Protein AF-K1UV64-F1 (afdb_monomer_lite)

Radius of gyration: 18.37 Å; chains: 1; bounding box: 36×44×52 Å

pLDDT: mean 92.82, std 5.59, range [72.31, 98.56]

Secondary structure (DSSP, 8-state):
-HHHHHTT-HHHHHHHHHHHHHHHHHHHHHHSSB--HHHHHSTT-SS--SS-PPBPHHHHHHHHHHHHHHHHHHHHT------GGG-TTTTT-HHHHHHHHHHHHHHHHHHHTTT-HHHHHHHHHHHHHT----S-------GGG-HHHHHHHTT-----HHHHTT-

Sequence (167 aa):
IKQCDASGKADVAAMMRVVQTYNLLNYTDTYGPVPFTSVFATAGDAFQPSSFAYDSQQEVYARMLEDLDSALEGFAAGQTNLTATNDIWCGGDQMLWTRVANQLKLRIALRMVKVDPATAKQTASEAIAGGVLESEDVLISKGLENEMWLMFNWGDCGAGASLVTML

Organism: NCBI:txid408170

InterPro domains:
  IPR011990 Tetratricopeptide-like helical domain superfamily [SSF48452] (1-167)
  IPR024302 SusD-like [PF12741] (3-167)

Foldseek 3Di:
DVVCVVVVVLLVQLLVLLVVLVVLVVVCVVPFWAQDVQVVVCVPPPDDDPDGDTDGNVVSLVVSLVSLVSSLVSLVVVDQPFALVVDQFCRSDSLVSQQSSLQSLLVSLVVCCVPCVPVSVVSNVVSVVSHHDDPDDRDRDPDPPPVVVVCVVVVVDDDDPVVVVVD

Structure (mmCIF, N/CA/C/O backbone):
data_AF-K1UV64-F1
#
_entry.id   AF-K1UV64-F1
#
loop_
_atom_site.group_PDB
_atom_site.id
_atom_site.type_symbol
_atom_site.label_atom_id
_atom_site.label_alt_id
_atom_site.label_comp_id
_atom_site.label_asym_id
_atom_site.label_entity_id
_atom_site.label_seq_id
_atom_site.pdbx_PDB_ins_code
_atom_site.Cartn_x
_atom_site.Cartn_y
_atom_site.Cartn_z
_atom_site.occupancy
_atom_site.B_iso_or_equiv
_atom_site.auth_seq_id
_atom_site.auth_comp_id
_atom_site.auth_asym_id
_atom_site.auth_atom_id
_atom_site.pdbx_PDB_model_num
ATOM 1 N N . ILE A 1 1 ? -2.467 10.517 9.738 1.00 90.69 1 ILE A N 1
ATOM 2 C CA . ILE A 1 1 ? -1.656 9.448 10.373 1.00 90.69 1 ILE A CA 1
ATOM 3 C C . ILE A 1 1 ? -1.114 9.907 11.728 1.00 90.69 1 ILE A C 1
ATOM 5 O O . ILE A 1 1 ? -1.819 9.666 12.694 1.00 90.69 1 ILE A O 1
ATOM 9 N N . LYS A 1 2 ? -0.009 10.676 11.824 1.00 89.31 2 LYS A N 1
ATOM 10 C CA . LYS A 1 2 ? 0.599 11.088 13.120 1.00 89.31 2 LYS A CA 1
ATOM 11 C C . LYS A 1 2 ? -0.397 11.653 14.150 1.00 89.31 2 LYS A C 1
ATOM 13 O O . LYS A 1 2 ? -0.362 11.289 15.317 1.00 89.31 2 LYS A O 1
ATOM 18 N N . GLN A 1 3 ? -1.311 12.527 13.719 1.00 90.69 3 GLN A N 1
ATOM 19 C CA . GLN A 1 3 ? -2.350 13.092 14.593 1.00 90.69 3 GLN A CA 1
ATOM 20 C C . GLN A 1 3 ? -3.360 12.043 15.089 1.00 90.69 3 GLN A C 1
ATOM 22 O O . GLN A 1 3 ? -3.818 12.121 16.226 1.00 90.69 3 GLN A O 1
ATOM 27 N N . CYS A 1 4 ? -3.713 11.069 14.246 1.00 92.00 4 CYS A N 1
ATOM 28 C CA . CYS A 1 4 ? -4.623 9.981 14.602 1.00 92.00 4 CYS A CA 1
ATOM 29 C C . CYS A 1 4 ? -3.961 9.029 15.599 1.00 92.00 4 CYS A C 1
ATOM 31 O O . CYS A 1 4 ? -4.589 8.703 16.602 1.00 92.00 4 CYS A O 1
ATOM 33 N N . ASP A 1 5 ? -2.683 8.691 15.384 1.00 89.94 5 ASP A N 1
ATOM 34 C CA . ASP A 1 5 ? -1.890 7.910 16.340 1.00 89.94 5 ASP A CA 1
ATOM 35 C C . ASP A 1 5 ? -1.827 8.622 17.702 1.00 89.94 5 ASP A C 1
ATOM 37 O O . ASP A 1 5 ? -2.158 8.035 18.729 1.00 89.94 5 ASP A O 1
ATOM 41 N N . ALA A 1 6 ? -1.505 9.923 17.714 1.00 91.12 6 ALA A N 1
ATOM 42 C CA . ALA A 1 6 ? -1.445 10.724 18.940 1.00 91.12 6 ALA A CA 1
ATOM 43 C C . ALA A 1 6 ? -2.803 10.852 19.658 1.00 91.12 6 ALA A C 1
ATOM 45 O O . ALA A 1 6 ? -2.847 11.007 20.875 1.00 91.12 6 ALA A O 1
ATOM 46 N N . SER A 1 7 ? -3.910 10.779 18.914 1.00 91.25 7 SER A N 1
ATOM 47 C CA . SER A 1 7 ? -5.273 10.841 19.460 1.00 91.25 7 SER A CA 1
ATOM 48 C C . SER A 1 7 ? -5.835 9.466 19.842 1.00 91.25 7 SER A C 1
ATOM 50 O O . SER A 1 7 ? -7.016 9.372 20.170 1.00 91.25 7 SER A O 1
ATOM 52 N N . GLY A 1 8 ? -5.037 8.396 19.748 1.00 90.06 8 GLY A N 1
ATOM 53 C CA . GLY A 1 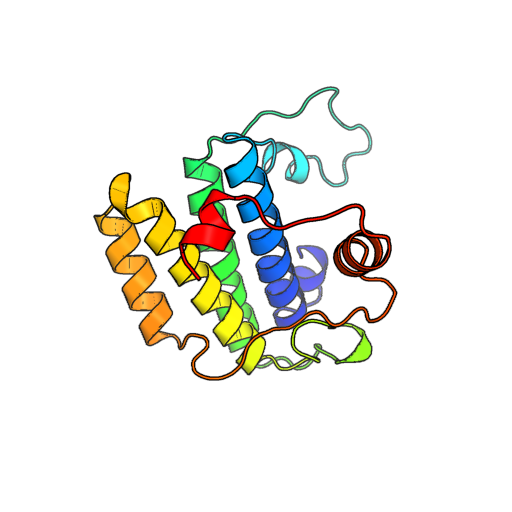8 ? -5.470 7.033 20.060 1.00 90.06 8 GLY A CA 1
ATOM 54 C C . GLY A 1 8 ? -6.457 6.428 19.055 1.00 90.06 8 GLY A C 1
ATOM 55 O O . GLY A 1 8 ? -7.157 5.488 19.412 1.00 90.06 8 GLY A O 1
ATOM 56 N N . LYS A 1 9 ? -6.528 6.953 17.824 1.00 92.56 9 LYS A N 1
ATOM 57 C CA . LYS A 1 9 ? -7.359 6.438 16.717 1.00 92.56 9 LYS A CA 1
ATOM 58 C C . LYS A 1 9 ? -6.507 5.585 15.772 1.00 92.56 9 LYS A C 1
ATOM 60 O O . LYS A 1 9 ? -6.252 5.975 14.628 1.00 92.56 9 LYS A O 1
ATOM 65 N N . ALA A 1 10 ? -5.987 4.480 16.295 1.00 94.06 10 ALA A N 1
ATOM 66 C CA . ALA A 1 10 ? -5.031 3.605 15.625 1.00 94.06 10 ALA A CA 1
ATOM 67 C C . ALA A 1 10 ? -5.635 2.908 14.396 1.00 94.06 10 ALA A C 1
ATOM 69 O O . ALA A 1 10 ? -4.960 2.792 13.379 1.00 94.06 10 ALA A O 1
ATOM 70 N N . ASP A 1 11 ? -6.912 2.537 14.445 1.00 93.56 11 ASP A N 1
ATOM 71 C CA . ASP A 1 11 ? -7.667 1.962 13.324 1.00 93.56 11 ASP A CA 1
ATOM 72 C C . ASP A 1 11 ? -7.826 2.949 12.150 1.00 93.56 11 ASP A C 1
ATOM 74 O O . ASP A 1 11 ? -7.595 2.603 10.990 1.00 93.56 11 ASP A O 1
ATOM 78 N N . VAL A 1 12 ? -8.123 4.220 12.438 1.00 94.88 12 VAL A N 1
ATOM 79 C CA . VAL A 1 12 ? -8.180 5.280 11.413 1.00 94.88 12 VAL A CA 1
ATOM 80 C C . VAL A 1 12 ? -6.792 5.544 10.837 1.00 94.88 12 VAL A C 1
ATOM 82 O O . VAL A 1 12 ? -6.631 5.709 9.628 1.00 94.88 12 VAL A O 1
ATOM 85 N N . ALA A 1 13 ? -5.766 5.581 11.689 1.00 96.06 13 ALA A N 1
ATOM 86 C CA . ALA A 1 13 ? -4.394 5.772 11.242 1.00 96.06 13 ALA A CA 1
ATOM 87 C C . ALA A 1 13 ? -3.909 4.600 10.372 1.00 96.06 13 ALA A C 1
ATOM 89 O O . ALA A 1 13 ? -3.227 4.829 9.374 1.00 96.06 13 ALA A O 1
ATOM 90 N N . ALA A 1 14 ? -4.289 3.369 10.719 1.00 97.00 14 ALA A N 1
ATOM 91 C CA . ALA A 1 14 ? -4.035 2.163 9.944 1.00 97.00 14 ALA A CA 1
ATOM 92 C C . ALA A 1 14 ? -4.686 2.231 8.559 1.00 97.00 14 ALA A C 1
ATOM 94 O O . ALA A 1 14 ? -3.986 2.088 7.560 1.00 97.00 14 ALA A O 1
ATOM 95 N N . MET A 1 15 ? -5.974 2.574 8.475 1.00 96.06 15 MET A N 1
ATOM 96 C CA . MET A 1 15 ? -6.656 2.809 7.196 1.00 96.06 15 MET A CA 1
ATOM 97 C C . MET A 1 15 ? -5.897 3.822 6.325 1.00 96.06 15 MET A C 1
ATOM 99 O O . MET A 1 15 ? -5.623 3.570 5.151 1.00 96.06 15 ME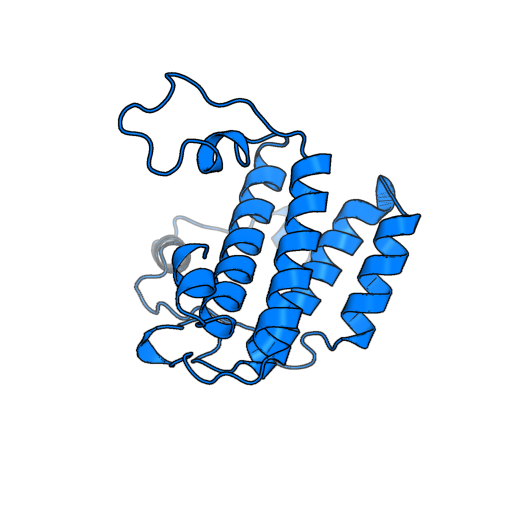T A O 1
ATOM 103 N N . MET A 1 16 ? -5.502 4.962 6.903 1.00 96.00 16 MET A N 1
ATOM 104 C CA . MET A 1 16 ? -4.747 5.986 6.175 1.00 96.00 16 MET A CA 1
ATOM 105 C C . MET A 1 16 ? -3.392 5.475 5.663 1.00 96.00 16 MET A C 1
ATOM 107 O O . MET A 1 16 ? -2.997 5.850 4.560 1.00 96.00 16 MET A O 1
ATOM 111 N N . ARG A 1 17 ? -2.685 4.630 6.430 1.00 97.62 17 ARG A N 1
ATOM 112 C CA . ARG A 1 17 ? -1.428 3.993 5.995 1.00 97.62 17 ARG A CA 1
ATOM 113 C C . ARG A 1 17 ? -1.655 3.081 4.792 1.00 97.62 17 ARG A C 1
ATOM 115 O O . ARG A 1 17 ? -0.913 3.180 3.824 1.00 97.62 17 ARG A O 1
ATOM 122 N N . VAL A 1 18 ? -2.715 2.269 4.798 1.00 98.00 18 VAL A N 1
ATOM 123 C CA . VAL A 1 18 ? -3.053 1.393 3.661 1.00 98.00 18 VAL A CA 1
ATOM 124 C C . VAL A 1 18 ? -3.319 2.212 2.391 1.00 98.00 18 VAL A C 1
ATOM 126 O O . VAL A 1 18 ? -2.758 1.914 1.336 1.00 98.00 18 VAL A O 1
ATOM 129 N N . VAL A 1 19 ? -4.117 3.282 2.487 1.00 96.81 19 VAL A N 1
ATOM 130 C CA . VAL A 1 19 ? -4.409 4.175 1.347 1.00 96.81 19 VAL A CA 1
ATOM 131 C C . VAL A 1 19 ? -3.147 4.890 0.854 1.00 96.81 19 VAL A C 1
ATOM 133 O O . VAL A 1 19 ? -2.921 4.984 -0.355 1.00 96.81 19 VAL A O 1
ATOM 136 N N . GLN A 1 20 ? -2.302 5.364 1.774 1.00 96.75 20 GLN A N 1
ATOM 137 C CA . GLN A 1 20 ? -1.020 5.987 1.447 1.00 96.75 20 GLN A CA 1
ATOM 138 C C . GLN A 1 20 ? -0.102 5.010 0.708 1.00 96.75 20 GLN A C 1
ATOM 140 O O . GLN A 1 20 ? 0.425 5.366 -0.343 1.00 96.75 20 GLN A O 1
ATOM 145 N N . THR A 1 21 ? 0.035 3.777 1.201 1.00 98.06 21 THR A N 1
ATOM 146 C CA . THR A 1 21 ? 0.824 2.725 0.550 1.00 98.06 21 THR A CA 1
ATOM 147 C C . THR A 1 21 ? 0.289 2.403 -0.842 1.00 98.06 21 THR A C 1
ATOM 149 O O . THR A 1 21 ? 1.070 2.297 -1.784 1.00 98.06 21 THR A O 1
ATOM 152 N N . TYR A 1 22 ? -1.032 2.307 -1.021 1.00 97.50 22 TYR A N 1
ATOM 153 C CA . TYR A 1 22 ? -1.611 2.091 -2.347 1.00 97.50 22 TYR A CA 1
ATOM 154 C C . TYR A 1 22 ? -1.243 3.211 -3.330 1.00 97.50 22 TYR A C 1
ATOM 156 O O . TYR A 1 22 ? -0.849 2.936 -4.464 1.00 97.50 22 TYR A O 1
ATOM 164 N N . ASN A 1 23 ? -1.353 4.474 -2.912 1.00 96.56 23 ASN A N 1
ATOM 165 C CA . ASN A 1 23 ? -0.992 5.608 -3.761 1.00 96.56 23 ASN A CA 1
ATOM 166 C C . ASN A 1 23 ? 0.514 5.617 -4.071 1.00 96.56 23 ASN A C 1
ATOM 168 O O . ASN A 1 23 ? 0.905 5.697 -5.235 1.00 96.56 23 ASN A O 1
ATOM 172 N N . LEU A 1 24 ? 1.342 5.448 -3.038 1.00 97.38 24 LEU A N 1
ATOM 173 C CA . LEU A 1 24 ? 2.795 5.447 -3.153 1.00 97.38 24 LEU A CA 1
ATOM 174 C C . LEU A 1 24 ? 3.295 4.340 -4.083 1.00 97.38 24 LEU A C 1
ATOM 176 O O . LEU A 1 24 ? 4.177 4.607 -4.895 1.00 97.38 24 LEU A O 1
ATOM 180 N N . LEU A 1 25 ? 2.696 3.146 -4.026 1.00 97.75 25 LEU A N 1
ATOM 181 C CA . LEU A 1 25 ? 3.011 2.041 -4.930 1.00 97.75 25 LEU A CA 1
ATOM 182 C C . LEU A 1 25 ? 2.813 2.457 -6.394 1.00 97.75 25 LEU A C 1
ATOM 184 O O . LEU A 1 25 ? 3.733 2.345 -7.197 1.00 97.75 25 LEU A O 1
ATOM 188 N N . ASN A 1 26 ? 1.648 3.021 -6.734 1.00 96.69 26 ASN A N 1
ATOM 189 C CA . ASN A 1 26 ? 1.381 3.513 -8.092 1.00 96.69 26 ASN A CA 1
ATOM 190 C C . ASN A 1 26 ? 2.364 4.621 -8.506 1.00 96.69 26 ASN A C 1
ATOM 192 O O . ASN A 1 26 ? 2.819 4.656 -9.652 1.00 96.69 26 ASN A O 1
ATOM 196 N N . TYR A 1 27 ? 2.704 5.513 -7.575 1.00 97.38 27 TYR A N 1
ATOM 197 C CA . TYR A 1 27 ? 3.603 6.630 -7.832 1.00 97.38 27 TYR A CA 1
ATOM 198 C C . TYR A 1 27 ? 5.034 6.158 -8.126 1.00 97.38 27 TYR A C 1
ATOM 200 O O . TYR A 1 27 ? 5.579 6.459 -9.190 1.00 97.38 27 TYR A O 1
ATOM 208 N N . THR A 1 28 ? 5.630 5.353 -7.243 1.00 97.81 28 THR A N 1
ATOM 209 C CA . THR A 1 28 ? 6.995 4.847 -7.448 1.00 97.81 28 THR A CA 1
ATOM 210 C C . THR A 1 28 ? 7.086 3.879 -8.621 1.00 97.81 28 THR A C 1
ATOM 212 O O . THR A 1 28 ? 8.095 3.865 -9.313 1.00 97.81 28 THR A O 1
ATOM 215 N N . ASP A 1 29 ? 6.044 3.104 -8.919 1.00 97.12 29 ASP A N 1
ATOM 216 C CA . ASP A 1 29 ? 6.090 2.171 -10.050 1.00 97.12 29 ASP A CA 1
ATOM 217 C C . ASP A 1 29 ? 6.018 2.869 -11.407 1.00 97.12 29 ASP A C 1
ATOM 219 O O . ASP A 1 29 ? 6.471 2.321 -12.410 1.00 97.12 29 ASP A O 1
ATOM 223 N N . THR A 1 30 ? 5.483 4.089 -11.433 1.00 97.12 30 THR A N 1
ATOM 224 C CA . THR A 1 30 ? 5.451 4.918 -12.640 1.00 97.12 30 THR A CA 1
ATOM 225 C C . THR A 1 30 ? 6.781 5.640 -12.857 1.00 97.12 30 THR A C 1
ATOM 227 O O . THR A 1 30 ? 7.256 5.719 -13.989 1.00 97.12 30 THR A O 1
ATOM 230 N N . TYR A 1 31 ? 7.390 6.167 -11.789 1.00 97.06 31 TYR A N 1
ATOM 231 C CA . TYR A 1 31 ? 8.515 7.108 -11.902 1.00 97.06 31 TYR A CA 1
ATOM 232 C C . TYR A 1 31 ? 9.857 6.591 -11.359 1.00 97.06 31 TYR A C 1
ATOM 234 O O . TYR A 1 31 ? 10.893 7.199 -11.616 1.00 97.06 31 TYR A O 1
ATOM 242 N N . GLY A 1 32 ? 9.874 5.470 -10.640 1.00 97.06 32 GLY A N 1
ATOM 243 C CA . GLY A 1 32 ? 11.053 4.970 -9.937 1.00 97.06 32 GLY A CA 1
ATOM 244 C C . GLY A 1 32 ? 11.270 5.697 -8.600 1.00 97.06 32 GLY A C 1
ATOM 245 O O . GLY A 1 32 ? 10.344 5.743 -7.786 1.00 97.06 32 GLY A O 1
ATOM 246 N N . PRO A 1 33 ? 12.477 6.233 -8.325 1.00 97.94 33 PRO A N 1
ATOM 247 C CA . PRO A 1 33 ? 12.740 7.049 -7.139 1.00 97.94 33 PRO A CA 1
ATOM 248 C C . PRO A 1 33 ? 11.779 8.239 -7.036 1.00 97.94 33 PRO A C 1
ATOM 250 O O . PRO A 1 33 ? 11.505 8.902 -8.036 1.00 97.94 33 PRO A O 1
ATOM 253 N N . VAL A 1 34 ? 11.303 8.543 -5.829 1.00 97.38 34 VAL A N 1
ATOM 254 C CA . VAL A 1 34 ? 10.337 9.627 -5.583 1.00 97.38 34 VAL A CA 1
ATOM 255 C C . VAL A 1 34 ? 10.647 10.355 -4.272 1.00 97.38 34 VAL A C 1
ATOM 257 O O . VAL A 1 34 ? 11.159 9.733 -3.344 1.00 97.38 34 VAL A O 1
ATOM 260 N N . PRO A 1 35 ? 10.345 11.660 -4.147 1.00 95.75 35 PRO A N 1
ATOM 261 C CA . PRO A 1 35 ? 10.483 12.362 -2.878 1.00 95.75 35 PRO A CA 1
ATOM 262 C C . PRO A 1 35 ? 9.337 11.965 -1.943 1.00 95.75 35 PRO A C 1
ATOM 264 O O . PRO A 1 35 ? 8.185 12.327 -2.186 1.00 95.75 35 PRO A O 1
ATOM 267 N N . PHE A 1 36 ? 9.640 11.225 -0.877 1.00 94.88 36 PHE A N 1
ATOM 268 C CA . PHE A 1 36 ? 8.643 10.791 0.097 1.00 94.88 36 PHE A CA 1
ATOM 269 C C . PHE A 1 36 ? 9.045 11.180 1.523 1.00 94.88 36 PHE A C 1
ATOM 271 O O . PHE A 1 36 ? 8.397 12.023 2.142 1.00 94.88 36 PHE A O 1
ATOM 278 N N . THR A 1 37 ? 10.141 10.639 2.053 1.00 93.56 37 THR A N 1
ATOM 279 C CA . THR A 1 37 ? 10.595 10.877 3.430 1.00 93.56 37 THR A CA 1
ATOM 280 C C . THR A 1 37 ? 10.920 12.346 3.675 1.00 93.56 37 THR A C 1
ATOM 282 O O . THR A 1 37 ? 10.491 12.912 4.681 1.00 93.56 37 THR A O 1
ATOM 285 N N . SER A 1 38 ? 11.605 12.984 2.726 1.00 93.12 38 SER A N 1
ATOM 286 C CA . SER A 1 38 ? 11.987 14.394 2.791 1.00 93.12 38 SER A CA 1
ATOM 287 C C . SER A 1 38 ? 10.772 15.326 2.836 1.00 93.12 38 SER A C 1
ATOM 289 O O . SER A 1 38 ? 10.818 16.344 3.521 1.00 93.12 38 SER A O 1
ATOM 291 N N . VAL A 1 39 ? 9.664 14.945 2.189 1.00 92.44 39 VAL A N 1
ATOM 292 C CA . VAL A 1 39 ? 8.392 15.686 2.217 1.00 92.44 39 VAL A CA 1
ATOM 293 C C . VAL A 1 39 ? 7.753 15.615 3.602 1.00 92.44 39 VAL A C 1
ATOM 295 O O . VAL A 1 39 ? 7.281 16.618 4.135 1.00 92.44 39 VAL A O 1
ATOM 298 N N . PHE A 1 40 ? 7.759 14.438 4.230 1.00 89.12 40 PHE A N 1
ATOM 299 C CA . PHE A 1 40 ? 7.196 14.274 5.573 1.00 89.12 40 PHE A CA 1
ATOM 300 C C . PHE A 1 40 ? 8.107 14.779 6.695 1.00 89.12 40 PHE A C 1
ATOM 302 O O . PHE A 1 40 ? 7.615 15.013 7.804 1.00 89.12 40 PHE A O 1
ATOM 309 N N . ALA A 1 41 ? 9.407 14.933 6.434 1.00 89.44 41 ALA A N 1
ATOM 310 C CA . ALA A 1 41 ? 10.370 15.469 7.388 1.00 89.44 41 ALA A CA 1
ATOM 311 C C . ALA A 1 41 ? 10.113 16.951 7.689 1.00 89.44 41 ALA A C 1
ATOM 313 O O . ALA A 1 41 ? 10.244 17.356 8.839 1.00 89.44 41 ALA A O 1
ATOM 314 N N . THR A 1 42 ? 9.680 17.723 6.688 1.00 89.88 42 THR A N 1
ATOM 315 C CA . THR A 1 42 ? 9.367 19.156 6.827 1.00 89.88 42 THR A CA 1
ATOM 316 C C . THR A 1 42 ? 7.870 19.425 6.990 1.00 89.88 42 THR A C 1
ATOM 318 O O . THR A 1 42 ? 7.415 20.572 6.950 1.00 89.88 42 THR A O 1
ATOM 321 N N . ALA A 1 43 ? 7.058 18.373 7.150 1.00 85.62 43 ALA A N 1
ATOM 322 C CA . ALA A 1 43 ? 5.615 18.504 7.294 1.00 85.62 43 ALA A CA 1
ATOM 323 C C . ALA A 1 43 ? 5.266 19.248 8.594 1.00 85.62 43 ALA A C 1
ATOM 325 O O . ALA A 1 43 ? 5.395 18.701 9.689 1.00 85.62 43 ALA A O 1
ATOM 326 N N . GLY A 1 44 ? 4.774 20.481 8.452 1.00 83.19 44 GLY A N 1
ATOM 327 C CA . GLY A 1 44 ? 4.443 21.374 9.568 1.00 83.19 44 GLY A CA 1
ATOM 328 C C . GLY A 1 44 ? 5.430 22.526 9.772 1.00 83.19 44 GLY A C 1
ATOM 329 O O . GLY A 1 44 ? 5.149 23.411 10.578 1.00 83.19 44 GLY A O 1
ATOM 330 N N . ASP A 1 45 ? 6.535 22.560 9.024 1.00 89.38 45 ASP A N 1
ATOM 331 C CA . ASP A 1 45 ? 7.483 23.671 9.072 1.00 89.38 45 ASP A CA 1
ATOM 332 C C . ASP A 1 45 ? 6.890 24.936 8.440 1.00 89.38 45 ASP A C 1
ATOM 334 O O . ASP A 1 45 ? 6.223 24.885 7.400 1.00 89.38 45 ASP A O 1
ATOM 338 N N . ALA A 1 46 ? 7.185 26.094 9.043 1.00 90.56 46 ALA A N 1
ATOM 339 C CA . ALA A 1 46 ? 6.725 27.402 8.567 1.00 90.56 46 ALA A CA 1
ATOM 340 C C . ALA A 1 46 ? 7.264 27.761 7.170 1.00 90.56 46 ALA A C 1
ATOM 342 O O . ALA A 1 46 ? 6.634 28.524 6.440 1.00 90.56 46 ALA A O 1
ATOM 343 N N . PHE A 1 47 ? 8.417 27.200 6.798 1.00 89.75 47 PHE A N 1
ATOM 344 C CA . PHE A 1 47 ? 9.036 27.368 5.491 1.00 89.75 47 PHE A CA 1
ATOM 345 C C . PHE A 1 47 ? 9.387 26.000 4.920 1.00 89.75 47 PHE A C 1
ATOM 347 O O . PHE A 1 47 ? 10.105 25.227 5.548 1.00 89.75 47 PHE A O 1
ATOM 354 N N . GLN A 1 48 ? 8.886 25.720 3.721 1.00 91.31 48 GLN A N 1
ATOM 355 C CA . GLN A 1 48 ? 9.203 24.496 2.993 1.00 91.31 48 GLN A CA 1
ATOM 356 C C . GLN A 1 48 ? 10.483 24.685 2.165 1.00 91.31 48 GLN A C 1
ATOM 358 O O . GLN A 1 48 ? 10.746 25.798 1.692 1.00 91.31 48 GLN A O 1
ATOM 363 N N . PRO A 1 49 ? 11.288 23.627 1.970 1.00 90.56 49 PRO A N 1
ATOM 364 C CA . PRO A 1 49 ? 12.473 23.703 1.128 1.00 90.56 49 PRO A CA 1
ATOM 365 C C . PRO A 1 49 ? 12.085 23.927 -0.342 1.00 90.56 49 PRO A C 1
ATOM 367 O O . PRO A 1 49 ? 10.998 23.562 -0.784 1.00 90.56 49 PRO A O 1
ATOM 370 N N . SER A 1 50 ? 12.997 24.502 -1.130 1.00 91.62 50 SER A N 1
ATOM 371 C CA . SER A 1 50 ? 12.784 24.716 -2.572 1.00 91.62 50 SER A CA 1
ATOM 372 C C . SER A 1 50 ? 12.838 23.426 -3.399 1.00 91.62 50 SER A C 1
ATOM 374 O O . SER A 1 50 ? 12.454 23.426 -4.566 1.00 91.62 50 SER A O 1
ATOM 376 N N . SER A 1 51 ? 13.336 22.334 -2.815 1.00 92.62 51 SER A N 1
ATOM 377 C CA . SER A 1 51 ? 13.394 21.011 -3.432 1.00 92.62 51 SER A CA 1
ATOM 378 C C . SER A 1 51 ? 13.395 19.922 -2.362 1.00 92.62 51 SER A C 1
ATOM 380 O O . SER A 1 51 ? 13.801 20.158 -1.224 1.00 92.62 51 SER A O 1
ATOM 382 N N . PHE A 1 52 ? 12.952 18.728 -2.747 1.00 95.62 52 PHE A N 1
ATOM 383 C CA . PHE A 1 52 ? 12.871 17.558 -1.882 1.00 95.62 52 PHE A CA 1
ATOM 384 C C . PHE A 1 52 ? 13.831 16.476 -2.374 1.00 95.62 52 PHE A C 1
ATOM 386 O O . PHE A 1 52 ? 13.909 16.210 -3.575 1.00 95.62 52 PHE A O 1
ATOM 393 N N . ALA A 1 53 ? 14.566 15.861 -1.446 1.00 95.56 53 ALA A N 1
ATOM 394 C CA . ALA A 1 53 ? 15.431 14.730 -1.756 1.00 95.56 53 ALA A CA 1
ATOM 395 C C . ALA A 1 53 ? 14.588 13.506 -2.133 1.00 95.56 53 ALA A C 1
ATOM 397 O O . ALA A 1 53 ? 13.531 13.272 -1.544 1.00 95.56 53 ALA A O 1
ATOM 398 N N . TYR A 1 54 ? 15.062 12.749 -3.117 1.00 97.31 54 TYR A N 1
ATOM 399 C CA . TYR A 1 54 ? 14.393 11.550 -3.603 1.00 97.31 54 TYR A CA 1
ATOM 400 C C . TYR A 1 54 ? 14.840 10.348 -2.783 1.00 97.31 54 TYR A C 1
ATOM 402 O O . TYR A 1 54 ? 16.035 10.166 -2.558 1.00 97.31 54 TYR A O 1
ATOM 410 N N . ASP A 1 55 ? 13.878 9.520 -2.405 1.00 98.06 55 ASP A N 1
ATOM 411 C CA . ASP A 1 55 ? 14.133 8.200 -1.853 1.00 98.06 55 ASP A CA 1
ATOM 412 C C . ASP A 1 55 ? 14.301 7.211 -3.003 1.00 98.06 55 ASP A C 1
ATOM 414 O O . ASP A 1 55 ? 13.612 7.294 -4.031 1.00 98.06 55 ASP A O 1
ATOM 418 N N . SER A 1 56 ? 15.214 6.256 -2.846 1.00 98.12 56 SER A N 1
ATOM 419 C CA . SER A 1 56 ? 15.327 5.165 -3.806 1.00 98.12 56 SER A CA 1
ATOM 420 C C . SER A 1 56 ? 14.051 4.323 -3.802 1.00 98.12 56 SER A C 1
ATOM 422 O O . SER A 1 56 ? 13.375 4.176 -2.783 1.00 98.12 56 SER A O 1
ATOM 424 N N . GLN A 1 57 ? 13.732 3.699 -4.938 1.00 97.25 57 GLN A N 1
ATOM 425 C CA . GLN A 1 57 ? 12.571 2.809 -5.012 1.00 97.25 57 GLN A CA 1
ATOM 426 C C . GLN A 1 57 ? 12.665 1.662 -3.987 1.00 97.25 57 GLN A C 1
ATOM 428 O O . GLN A 1 57 ? 11.654 1.270 -3.418 1.00 97.25 57 GLN A O 1
ATOM 433 N N . GLN A 1 58 ? 13.870 1.169 -3.683 1.00 96.88 58 GLN A N 1
ATOM 434 C CA . GLN A 1 58 ? 14.069 0.148 -2.650 1.00 96.88 58 GLN A CA 1
ATOM 435 C C . GLN A 1 58 ? 13.649 0.643 -1.256 1.00 96.88 58 GLN A C 1
ATOM 437 O O . GLN A 1 58 ? 12.928 -0.065 -0.556 1.00 96.88 58 GLN A O 1
ATOM 442 N N . GLU A 1 59 ? 14.065 1.850 -0.861 1.00 97.44 59 GLU A N 1
ATOM 443 C CA . GLU A 1 59 ? 13.689 2.451 0.428 1.00 97.44 59 GLU A CA 1
ATOM 444 C C . GLU A 1 59 ? 12.182 2.708 0.506 1.00 97.44 59 GLU A C 1
ATOM 446 O O . GLU A 1 59 ? 11.552 2.420 1.523 1.00 97.44 59 GLU A O 1
ATOM 451 N N . VAL A 1 60 ? 11.583 3.182 -0.591 1.00 97.81 60 VAL A N 1
ATOM 452 C CA . VAL A 1 60 ? 10.132 3.391 -0.699 1.00 97.81 60 VAL A CA 1
ATOM 453 C C . VAL A 1 60 ? 9.372 2.074 -0.504 1.00 97.81 60 VAL A C 1
ATOM 455 O O . VAL A 1 60 ? 8.390 2.034 0.234 1.00 97.81 60 VAL A O 1
ATOM 458 N N . TYR A 1 61 ? 9.838 0.980 -1.109 1.00 97.88 61 TYR A N 1
ATOM 459 C CA . TYR A 1 61 ? 9.245 -0.349 -0.942 1.00 97.88 61 TYR A CA 1
ATOM 460 C C . TYR A 1 61 ? 9.369 -0.887 0.481 1.00 97.88 61 TYR A C 1
ATOM 462 O O . TYR A 1 61 ? 8.380 -1.375 1.028 1.00 97.88 61 TYR A O 1
ATOM 470 N N . ALA A 1 62 ? 10.549 -0.767 1.094 1.00 97.12 62 ALA A N 1
ATOM 471 C CA . ALA A 1 62 ? 10.752 -1.157 2.487 1.00 97.12 62 ALA A CA 1
ATOM 472 C C . ALA A 1 62 ? 9.791 -0.394 3.411 1.00 97.12 62 ALA A C 1
ATOM 474 O O . ALA A 1 62 ? 9.092 -0.994 4.226 1.00 97.12 62 ALA A O 1
ATOM 475 N N . ARG A 1 63 ? 9.655 0.917 3.194 1.00 96.25 63 ARG A N 1
ATOM 476 C CA . ARG A 1 63 ? 8.746 1.759 3.968 1.00 96.25 63 ARG A CA 1
ATOM 477 C C . ARG A 1 63 ? 7.274 1.390 3.781 1.00 96.25 63 ARG A C 1
ATOM 479 O O . ARG A 1 63 ? 6.516 1.411 4.744 1.00 96.25 63 ARG A O 1
ATOM 486 N N . MET A 1 64 ? 6.852 1.049 2.565 1.00 98.06 64 MET A N 1
ATOM 487 C CA . MET A 1 64 ? 5.480 0.591 2.325 1.00 98.06 64 MET A CA 1
ATOM 488 C C . MET A 1 64 ? 5.156 -0.679 3.117 1.00 98.06 64 MET A C 1
ATOM 490 O O . MET A 1 64 ? 4.039 -0.805 3.615 1.00 98.06 64 MET A O 1
ATOM 494 N N . LEU A 1 65 ? 6.111 -1.605 3.250 1.00 98.25 65 LEU A N 1
ATOM 495 C CA . LEU A 1 65 ? 5.934 -2.808 4.065 1.00 98.25 65 LEU A CA 1
ATOM 496 C C . LEU A 1 65 ? 5.812 -2.463 5.556 1.00 98.25 65 LEU A C 1
ATOM 498 O O . LEU A 1 65 ? 4.876 -2.931 6.196 1.00 98.25 65 LEU A O 1
ATOM 502 N N . GLU A 1 66 ? 6.662 -1.572 6.074 1.00 97.75 66 GLU A N 1
ATOM 503 C CA . GLU A 1 66 ? 6.577 -1.077 7.460 1.00 97.75 66 GLU A CA 1
ATOM 504 C C . GLU A 1 66 ? 5.245 -0.363 7.757 1.00 97.75 66 GLU A C 1
ATOM 506 O O . GLU A 1 66 ? 4.633 -0.570 8.811 1.00 97.75 66 GLU A O 1
ATOM 511 N N . ASP A 1 67 ? 4.769 0.473 6.827 1.00 97.56 67 ASP A N 1
ATOM 512 C CA . ASP A 1 67 ? 3.486 1.172 6.951 1.00 97.56 67 ASP A CA 1
ATOM 513 C C . ASP A 1 67 ? 2.315 0.163 6.955 1.00 97.56 67 ASP A C 1
ATOM 515 O O . ASP A 1 67 ? 1.342 0.364 7.687 1.00 97.56 67 ASP A O 1
ATOM 519 N N . LEU A 1 68 ? 2.398 -0.932 6.184 1.00 98.56 68 LEU A N 1
ATOM 520 C CA . LEU A 1 68 ? 1.386 -1.997 6.181 1.00 98.56 68 LEU A CA 1
ATOM 521 C C . LEU A 1 68 ? 1.427 -2.848 7.456 1.00 98.56 68 LEU A C 1
ATOM 523 O O . LEU A 1 68 ? 0.364 -3.166 7.985 1.00 98.56 68 LEU A O 1
ATOM 527 N N . ASP A 1 69 ? 2.607 -3.166 7.987 1.00 98.25 69 ASP A N 1
ATOM 528 C CA . ASP A 1 69 ? 2.738 -3.874 9.267 1.00 98.25 69 ASP A CA 1
ATOM 529 C C . ASP A 1 69 ? 2.162 -3.042 10.417 1.00 98.25 69 ASP A C 1
ATOM 531 O O . ASP A 1 69 ? 1.325 -3.518 11.184 1.00 98.25 69 ASP A O 1
ATOM 535 N N . SER A 1 70 ? 2.487 -1.747 10.449 1.00 97.62 70 SER A N 1
ATOM 536 C CA . SER A 1 70 ? 1.898 -0.798 11.401 1.00 97.62 70 SER A CA 1
ATOM 537 C C . SER A 1 70 ? 0.375 -0.684 11.243 1.00 97.62 70 SER A C 1
ATOM 539 O O . SER A 1 70 ? -0.345 -0.455 12.217 1.00 97.62 70 SER A O 1
ATOM 541 N N . ALA A 1 71 ? -0.145 -0.807 10.016 1.00 98.00 71 ALA A N 1
ATOM 542 C CA . ALA A 1 71 ? -1.584 -0.807 9.782 1.00 98.00 71 ALA A CA 1
ATOM 543 C C . ALA A 1 71 ? -2.248 -2.070 10.351 1.00 98.00 71 ALA A C 1
ATOM 545 O O . ALA A 1 71 ? -3.273 -1.965 11.022 1.00 98.00 71 ALA A O 1
ATOM 546 N N . LEU A 1 72 ? -1.649 -3.245 10.143 1.00 97.88 72 LEU A N 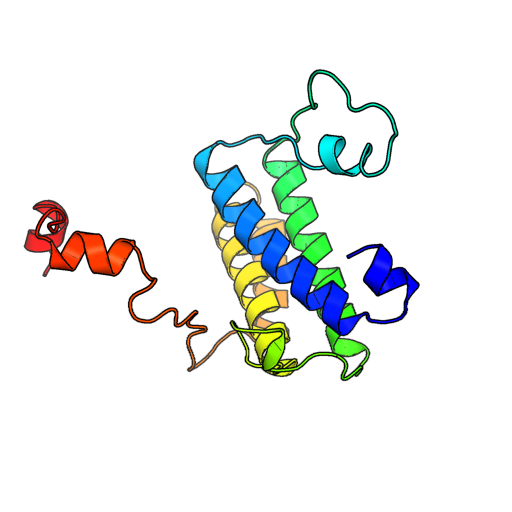1
ATOM 547 C CA . LEU A 1 72 ? -2.143 -4.506 10.701 1.00 97.88 72 LEU A CA 1
ATOM 548 C C . LEU A 1 72 ? -2.175 -4.469 12.236 1.00 97.88 72 LEU A C 1
ATOM 550 O O . LEU A 1 72 ? -3.172 -4.874 12.831 1.00 97.88 72 LEU A O 1
ATOM 554 N N . GLU A 1 73 ? -1.147 -3.911 12.879 1.00 96.56 73 GLU A N 1
ATOM 555 C CA . GLU A 1 73 ? -1.138 -3.685 14.332 1.00 96.56 73 GLU A CA 1
ATOM 556 C C . GLU A 1 73 ? -2.255 -2.730 14.780 1.00 96.56 73 GLU A C 1
ATOM 558 O O . GLU A 1 73 ? -2.965 -3.002 15.751 1.00 96.56 73 GLU A O 1
ATOM 563 N N . GLY A 1 74 ? -2.458 -1.628 14.049 1.00 95.56 74 GLY A N 1
ATOM 564 C CA . GLY A 1 74 ? -3.526 -0.671 14.338 1.00 95.56 74 GLY A CA 1
ATOM 565 C C . GLY A 1 74 ? -4.925 -1.280 14.206 1.00 95.56 74 GLY A C 1
ATOM 566 O O . GLY A 1 74 ? -5.796 -0.991 15.028 1.00 95.56 74 GLY A O 1
ATOM 567 N N . PHE A 1 75 ? -5.138 -2.179 13.241 1.00 95.44 75 PHE A N 1
ATOM 568 C CA . PHE A 1 75 ? -6.377 -2.950 13.144 1.00 95.44 75 PHE A CA 1
ATOM 569 C C . PHE A 1 75 ? -6.481 -4.031 14.232 1.00 95.44 75 PHE A C 1
ATOM 571 O O . PHE A 1 75 ? -7.574 -4.299 14.724 1.00 95.44 75 PHE A O 1
ATOM 578 N N . ALA A 1 76 ? -5.381 -4.628 14.684 1.00 94.19 76 ALA A N 1
ATOM 579 C CA . ALA A 1 76 ? -5.415 -5.606 15.772 1.00 94.19 76 ALA A CA 1
ATOM 580 C C . ALA A 1 76 ? -5.765 -4.984 17.140 1.00 94.19 76 ALA A C 1
ATOM 582 O O . ALA A 1 76 ? -6.240 -5.687 18.031 1.00 94.19 76 ALA A O 1
ATOM 583 N N . ALA A 1 77 ? -5.599 -3.666 17.308 1.00 90.31 77 ALA A N 1
ATOM 584 C CA . ALA A 1 77 ? -5.925 -2.951 18.546 1.00 90.31 77 ALA A CA 1
ATOM 585 C C . ALA A 1 77 ? -7.429 -2.944 18.905 1.00 90.31 77 ALA A C 1
ATOM 587 O O . ALA A 1 77 ? -7.787 -2.533 20.009 1.00 90.31 77 ALA A O 1
ATOM 588 N N . GLY A 1 78 ? -8.313 -3.381 17.996 1.00 77.06 78 GLY A N 1
ATOM 589 C CA . GLY A 1 78 ? -9.741 -3.594 18.278 1.00 77.06 78 GLY A CA 1
ATOM 590 C C . GLY A 1 78 ? -10.553 -2.315 18.521 1.00 77.06 78 GLY A C 1
ATOM 591 O O . GLY A 1 78 ? -11.599 -2.358 19.164 1.00 77.06 78 GLY A O 1
ATOM 592 N N . GLN A 1 79 ? -10.065 -1.171 18.041 1.00 82.69 79 GLN A N 1
ATOM 593 C CA . GLN A 1 79 ? -10.760 0.115 18.124 1.00 82.69 79 GLN A CA 1
ATOM 594 C C . GLN A 1 79 ? -11.795 0.249 17.003 1.00 82.69 79 GLN A C 1
ATOM 596 O O . GLN A 1 79 ? -11.547 -0.216 15.900 1.00 82.69 79 GLN A O 1
ATOM 601 N N . THR A 1 80 ? -12.923 0.913 17.271 1.00 80.69 80 THR A N 1
ATOM 602 C CA . THR A 1 80 ? -14.045 1.045 16.320 1.00 80.69 80 THR A CA 1
ATOM 603 C C . THR A 1 80 ? -14.377 2.513 16.033 1.00 80.69 80 THR A C 1
ATOM 605 O O . THR A 1 80 ? -15.477 2.992 16.316 1.00 80.69 80 THR A O 1
ATOM 608 N N . ASN A 1 81 ? -13.401 3.260 15.528 1.00 86.75 81 ASN A N 1
ATOM 609 C CA . ASN A 1 81 ? -13.558 4.645 15.081 1.00 86.75 81 ASN A CA 1
ATOM 610 C C . ASN A 1 81 ? -13.852 4.751 13.572 1.00 86.75 81 ASN A C 1
ATOM 612 O O . ASN A 1 81 ? -14.238 5.827 13.106 1.00 86.75 81 ASN A O 1
ATOM 616 N N . LEU A 1 82 ? -13.654 3.671 12.807 1.00 88.81 82 LEU A N 1
ATOM 617 C CA . LEU A 1 82 ? -14.010 3.589 11.389 1.00 88.81 82 LEU A CA 1
ATOM 618 C C . LEU A 1 82 ? -15.532 3.606 11.190 1.00 88.81 82 LEU A C 1
ATOM 620 O O . LEU A 1 82 ? -16.284 2.932 11.892 1.00 88.81 82 LEU A O 1
ATOM 624 N N . THR A 1 83 ? -15.992 4.381 10.209 1.00 87.62 83 THR A N 1
ATOM 625 C CA . THR A 1 83 ? -17.409 4.474 9.841 1.00 87.62 83 THR A CA 1
ATOM 626 C C . THR A 1 83 ? -17.559 4.499 8.326 1.00 87.62 83 THR A C 1
ATOM 628 O O . THR A 1 83 ? -16.720 5.072 7.630 1.00 87.62 83 THR A O 1
ATOM 631 N N . ALA A 1 84 ? -18.669 3.958 7.818 1.00 86.19 84 ALA A N 1
ATOM 632 C CA . ALA A 1 84 ? -18.993 3.983 6.389 1.00 86.19 84 ALA A CA 1
ATOM 633 C C . ALA A 1 84 ? -19.021 5.405 5.798 1.00 86.19 84 ALA A C 1
ATOM 635 O O . ALA A 1 84 ? -18.707 5.606 4.632 1.00 86.19 84 ALA A O 1
ATOM 636 N N . THR A 1 85 ? -19.359 6.417 6.603 1.00 85.75 85 THR A N 1
ATOM 637 C CA . THR A 1 85 ? -19.387 7.820 6.159 1.00 85.75 85 THR A CA 1
ATOM 638 C C . THR A 1 85 ? -18.005 8.339 5.759 1.00 85.75 85 THR A C 1
ATOM 640 O O . THR A 1 85 ? -17.903 9.200 4.889 1.00 85.75 85 THR A O 1
ATOM 643 N N . ASN A 1 86 ? -16.947 7.828 6.391 1.00 81.62 86 ASN A N 1
ATOM 644 C CA . ASN A 1 86 ? -15.574 8.290 6.189 1.00 81.62 86 ASN A CA 1
ATOM 645 C C . ASN A 1 86 ? -14.722 7.291 5.389 1.00 81.62 86 ASN A C 1
ATOM 647 O O . ASN A 1 86 ? -13.534 7.537 5.185 1.00 81.62 86 ASN A O 1
ATOM 651 N N . ASP A 1 87 ? -15.312 6.179 4.946 1.00 90.94 87 ASP A N 1
ATOM 652 C CA . ASP A 1 87 ? -14.628 5.094 4.252 1.00 90.94 87 ASP A CA 1
ATOM 653 C C . ASP A 1 87 ? -15.474 4.567 3.087 1.00 90.94 87 ASP A C 1
ATOM 655 O O . ASP A 1 87 ? -16.439 3.826 3.267 1.00 90.94 87 ASP A O 1
ATOM 659 N N . ILE A 1 88 ? -15.059 4.929 1.874 1.00 90.00 88 ILE A N 1
ATOM 660 C CA . ILE A 1 88 ? -15.696 4.489 0.628 1.00 90.00 88 ILE A CA 1
ATOM 661 C C . ILE A 1 88 ? -15.089 3.196 0.058 1.00 90.00 88 ILE A C 1
ATOM 663 O O . ILE A 1 88 ? -15.557 2.733 -0.977 1.00 90.00 88 ILE A O 1
ATOM 667 N N . TRP A 1 89 ? -14.018 2.661 0.657 1.00 92.38 89 TRP A N 1
ATOM 668 C CA . TRP A 1 89 ? -13.343 1.450 0.177 1.00 92.38 89 TRP A CA 1
ATOM 669 C C . TRP A 1 89 ? -13.949 0.221 0.840 1.00 92.38 89 TRP A C 1
ATOM 671 O O . TRP A 1 89 ? -14.429 -0.670 0.149 1.00 92.38 89 TRP A O 1
ATOM 681 N N . CYS A 1 90 ? -13.947 0.190 2.174 1.00 92.94 90 CYS A N 1
ATOM 682 C CA . CYS A 1 90 ? -14.375 -0.980 2.941 1.00 92.94 90 CYS A CA 1
ATOM 683 C C . CYS A 1 90 ? -15.634 -0.715 3.778 1.00 92.94 90 CYS A C 1
ATOM 685 O O . CYS A 1 90 ? -16.047 -1.575 4.550 1.00 92.94 90 CYS A O 1
ATOM 687 N N . GLY A 1 91 ? -16.251 0.468 3.669 1.00 91.44 91 GLY A N 1
ATOM 688 C CA . GLY A 1 91 ? -17.484 0.792 4.393 1.00 91.44 91 GLY A CA 1
ATOM 689 C C . GLY A 1 91 ? -17.331 0.807 5.919 1.00 91.44 91 GLY A C 1
ATOM 690 O O . GLY A 1 91 ? -18.313 0.631 6.637 1.00 91.44 91 GLY A O 1
ATOM 691 N N . GLY A 1 92 ? -16.116 1.008 6.428 1.00 91.75 92 GLY A N 1
ATOM 692 C CA . GLY A 1 92 ? -15.779 0.929 7.845 1.00 91.75 92 GLY A CA 1
ATOM 693 C C . GLY A 1 92 ? -15.485 -0.489 8.347 1.00 91.75 92 GLY A C 1
ATOM 694 O O . GLY A 1 92 ? -15.241 -0.655 9.540 1.00 91.75 92 GLY A O 1
ATOM 695 N N . ASP A 1 93 ? -15.484 -1.505 7.476 1.00 92.19 93 ASP A N 1
ATOM 696 C CA . ASP A 1 93 ? -15.141 -2.877 7.852 1.00 92.19 93 ASP A CA 1
ATOM 697 C C . ASP A 1 93 ? -13.624 -3.029 8.047 1.00 92.19 93 ASP A C 1
ATOM 699 O O . ASP A 1 93 ? -12.822 -3.066 7.111 1.00 92.19 93 ASP A O 1
ATOM 703 N N . GLN A 1 94 ? -13.231 -3.143 9.311 1.00 93.00 94 GLN A N 1
ATOM 704 C CA . GLN A 1 94 ? -11.849 -3.309 9.742 1.00 93.00 94 GLN A CA 1
ATOM 705 C C . GLN A 1 94 ? -11.248 -4.673 9.374 1.00 93.00 94 GLN A C 1
ATOM 707 O O . GLN A 1 94 ? -10.047 -4.766 9.104 1.00 93.00 94 GLN A O 1
ATOM 712 N N . MET A 1 95 ? -12.053 -5.739 9.345 1.00 92.81 95 MET A N 1
ATOM 713 C CA . MET A 1 95 ? -11.580 -7.051 8.895 1.00 92.81 95 MET A CA 1
ATOM 714 C C . MET A 1 95 ? -11.297 -7.019 7.397 1.00 92.81 95 MET A C 1
ATOM 716 O O . MET A 1 95 ? -10.280 -7.553 6.951 1.00 92.81 95 MET A O 1
ATOM 720 N N . LEU A 1 96 ? -12.150 -6.345 6.624 1.00 94.31 96 LEU A N 1
ATOM 721 C CA . LEU A 1 96 ? -11.912 -6.137 5.202 1.00 94.31 96 LEU A CA 1
ATOM 722 C C . LEU A 1 96 ? -10.652 -5.292 4.974 1.00 94.31 96 LEU A C 1
ATOM 724 O O . LEU A 1 96 ? -9.796 -5.692 4.188 1.00 94.31 96 LEU A O 1
ATOM 728 N N . TRP A 1 97 ? -10.449 -4.213 5.736 1.00 95.38 97 TRP A N 1
ATOM 729 C CA . TRP A 1 97 ? -9.200 -3.441 5.698 1.00 95.38 97 TRP A CA 1
ATOM 730 C C . TRP A 1 97 ? -7.952 -4.263 6.033 1.00 95.38 97 TRP A C 1
ATOM 732 O O . TRP A 1 97 ? -6.909 -4.085 5.401 1.00 95.38 97 TRP A O 1
ATOM 742 N N . THR A 1 98 ? -8.057 -5.186 6.990 1.00 96.06 98 THR A N 1
ATOM 743 C CA . THR A 1 98 ? -6.967 -6.107 7.346 1.00 96.06 98 THR A CA 1
ATOM 744 C C . THR A 1 98 ? -6.609 -6.993 6.150 1.00 96.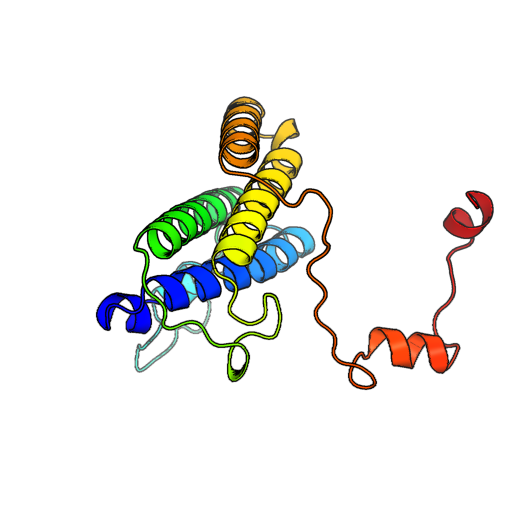06 98 THR A C 1
ATOM 746 O O . THR A 1 98 ? -5.436 -7.113 5.791 1.00 96.06 98 THR A O 1
ATOM 749 N N . ARG A 1 99 ? -7.616 -7.534 5.450 1.00 96.62 99 ARG A N 1
ATOM 750 C CA . ARG A 1 99 ? -7.412 -8.311 4.216 1.00 96.62 99 ARG A CA 1
ATOM 751 C C . ARG A 1 99 ? -6.826 -7.469 3.085 1.00 96.62 99 ARG A C 1
ATOM 753 O O . ARG A 1 99 ? -5.942 -7.949 2.380 1.00 96.62 99 ARG A O 1
ATOM 760 N N . VAL A 1 100 ? -7.252 -6.213 2.929 1.00 97.06 100 VAL A N 1
ATOM 761 C CA . VAL A 1 100 ? -6.675 -5.277 1.945 1.00 97.06 100 VAL A CA 1
ATOM 762 C C . VAL A 1 100 ? -5.200 -5.010 2.238 1.00 97.06 100 VAL A C 1
ATOM 764 O O . VAL A 1 100 ? -4.382 -5.047 1.317 1.00 97.06 100 VAL A O 1
ATOM 767 N N . ALA A 1 101 ? -4.834 -4.781 3.501 1.00 98.06 101 ALA A N 1
ATOM 768 C CA . ALA A 1 101 ? -3.445 -4.560 3.894 1.00 98.06 101 ALA A CA 1
ATOM 769 C C . ALA A 1 101 ? -2.563 -5.774 3.552 1.00 98.06 101 ALA A C 1
ATOM 771 O O . ALA A 1 101 ? -1.530 -5.624 2.895 1.00 98.06 101 ALA A O 1
ATOM 772 N N . ASN A 1 102 ? -3.012 -6.986 3.893 1.00 98.25 102 ASN A N 1
ATOM 773 C CA . ASN A 1 102 ? -2.321 -8.224 3.521 1.00 98.25 102 ASN A CA 1
ATOM 774 C C . ASN A 1 102 ? -2.268 -8.433 2.001 1.00 98.25 102 ASN A C 1
ATOM 776 O O . ASN A 1 102 ? -1.230 -8.816 1.462 1.00 98.25 102 ASN A O 1
ATOM 780 N N . GLN A 1 103 ? -3.342 -8.122 1.273 1.00 97.75 103 GLN A N 1
ATOM 781 C CA . GLN A 1 103 ? -3.357 -8.195 -0.188 1.00 97.75 103 GLN A CA 1
ATOM 782 C C . GLN A 1 103 ? -2.317 -7.255 -0.816 1.00 97.75 103 GLN A C 1
ATOM 784 O O . GLN A 1 103 ? -1.652 -7.628 -1.789 1.00 97.75 103 GLN A O 1
ATOM 789 N N . LEU A 1 104 ? -2.145 -6.047 -0.268 1.00 97.88 104 LEU A N 1
ATOM 790 C CA . LEU A 1 104 ? -1.100 -5.123 -0.710 1.00 97.88 104 LEU A CA 1
ATOM 791 C C . LEU A 1 104 ? 0.299 -5.623 -0.344 1.00 97.88 104 LEU A C 1
ATOM 793 O O . LEU A 1 104 ? 1.171 -5.563 -1.213 1.00 97.88 104 LEU A O 1
ATOM 797 N N . LYS A 1 105 ? 0.511 -6.199 0.852 1.00 98.25 105 LYS A N 1
ATOM 798 C CA . LYS A 1 105 ? 1.783 -6.869 1.198 1.00 98.25 105 LYS A CA 1
ATOM 799 C C . LYS A 1 105 ? 2.121 -7.951 0.171 1.00 98.25 105 LYS A C 1
ATOM 801 O O . LYS A 1 105 ? 3.236 -7.977 -0.345 1.00 98.25 105 LYS A O 1
ATOM 806 N N . LEU A 1 106 ? 1.151 -8.793 -0.193 1.00 98.25 106 LEU A N 1
ATOM 807 C CA . LEU A 1 106 ? 1.338 -9.832 -1.208 1.00 98.25 106 LEU A CA 1
ATOM 808 C C . LEU A 1 106 ? 1.665 -9.235 -2.587 1.00 98.25 106 LEU A C 1
ATOM 810 O O . LEU A 1 106 ? 2.585 -9.701 -3.257 1.00 98.25 106 LEU A O 1
ATOM 814 N N . ARG A 1 107 ? 0.955 -8.183 -3.016 1.00 97.69 107 ARG A N 1
ATOM 815 C CA . ARG A 1 107 ? 1.228 -7.493 -4.290 1.00 97.69 107 ARG A CA 1
ATOM 816 C C . ARG A 1 107 ? 2.652 -6.928 -4.338 1.00 97.69 107 ARG A C 1
ATOM 818 O O . ARG A 1 107 ? 3.328 -7.099 -5.352 1.00 97.69 107 ARG A O 1
ATOM 825 N N . ILE A 1 108 ? 3.095 -6.276 -3.263 1.00 98.19 108 ILE A N 1
ATOM 826 C CA . ILE A 1 108 ? 4.449 -5.720 -3.133 1.00 98.19 108 ILE A CA 1
ATOM 827 C C . ILE A 1 108 ? 5.486 -6.845 -3.173 1.00 98.19 108 ILE A C 1
ATOM 829 O O . ILE A 1 108 ? 6.419 -6.788 -3.974 1.00 98.19 108 ILE A O 1
ATOM 833 N N . ALA A 1 109 ? 5.276 -7.910 -2.397 1.00 98.19 109 ALA A N 1
ATOM 834 C CA . ALA A 1 109 ? 6.154 -9.073 -2.372 1.00 98.19 109 ALA A CA 1
ATOM 835 C C . ALA A 1 109 ? 6.356 -9.668 -3.773 1.00 98.19 109 ALA A C 1
ATOM 837 O O . ALA A 1 109 ? 7.490 -9.848 -4.214 1.00 98.19 109 ALA A O 1
ATOM 838 N N . LEU A 1 110 ? 5.268 -9.895 -4.518 1.00 97.81 110 LEU A N 1
ATOM 839 C CA . LEU A 1 110 ? 5.326 -10.427 -5.883 1.00 97.81 110 LEU A CA 1
ATOM 840 C C . LEU A 1 110 ? 6.075 -9.503 -6.855 1.00 97.81 110 LEU A C 1
ATOM 842 O O . LEU A 1 110 ? 6.748 -9.986 -7.767 1.00 97.81 110 LEU A O 1
ATOM 846 N N . ARG A 1 111 ? 5.999 -8.184 -6.651 1.00 96.75 111 ARG A N 1
ATOM 847 C CA . ARG A 1 111 ? 6.722 -7.196 -7.463 1.00 96.75 111 ARG A CA 1
ATOM 848 C C . ARG A 1 111 ? 8.230 -7.215 -7.189 1.00 96.75 111 ARG A C 1
ATOM 850 O O . ARG A 1 111 ? 9.015 -7.030 -8.115 1.00 96.75 111 ARG A O 1
ATOM 857 N N . MET A 1 112 ? 8.636 -7.535 -5.960 1.00 95.69 112 MET A N 1
ATOM 858 C CA . MET A 1 112 ? 10.042 -7.606 -5.541 1.00 95.69 112 MET A CA 1
ATOM 859 C C . MET A 1 112 ? 10.742 -8.939 -5.859 1.00 95.69 112 MET A C 1
ATOM 861 O O . MET A 1 112 ? 11.966 -9.000 -5.773 1.00 95.69 112 MET A O 1
ATOM 865 N N . VAL A 1 113 ? 10.021 -9.995 -6.266 1.00 97.31 113 VAL A N 1
ATOM 866 C CA . VAL A 1 113 ? 10.558 -11.373 -6.426 1.00 97.31 113 VAL A CA 1
ATOM 867 C C . VAL A 1 113 ? 11.873 -11.451 -7.204 1.00 97.31 113 VAL A C 1
ATOM 869 O O . VAL A 1 113 ? 12.722 -12.284 -6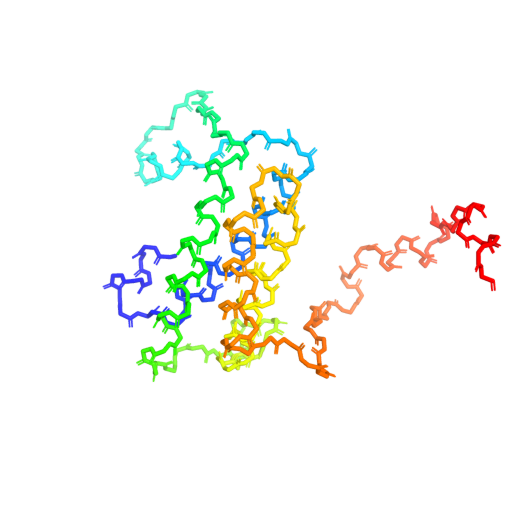.897 1.00 97.31 113 VAL A O 1
ATOM 872 N N . LYS A 1 114 ? 12.053 -10.613 -8.229 1.00 96.88 114 LYS A N 1
ATOM 873 C CA . LYS A 1 114 ? 13.252 -10.651 -9.078 1.00 96.88 114 LYS A CA 1
ATOM 874 C C . LYS A 1 114 ? 14.458 -9.924 -8.482 1.00 96.88 114 LYS A C 1
ATOM 876 O O . LYS A 1 114 ? 15.576 -10.257 -8.858 1.00 96.88 114 LYS A O 1
ATOM 881 N N . VAL A 1 115 ? 14.240 -8.932 -7.618 1.00 96.81 115 VAL A N 1
ATOM 882 C CA . VAL A 1 115 ? 15.315 -8.112 -7.036 1.00 96.81 115 VAL A CA 1
ATOM 883 C C . VAL A 1 115 ? 15.714 -8.606 -5.647 1.00 96.81 115 VAL A C 1
ATOM 885 O O . VAL A 1 115 ? 16.899 -8.652 -5.340 1.00 96.81 115 VAL A O 1
ATOM 888 N N . ASP A 1 116 ? 14.742 -9.047 -4.846 1.00 96.19 116 ASP A N 1
ATOM 889 C CA . ASP A 1 116 ? 14.958 -9.607 -3.512 1.00 96.19 116 ASP A CA 1
ATOM 890 C C . ASP A 1 116 ? 14.012 -10.801 -3.272 1.00 96.19 116 ASP A C 1
ATOM 892 O O . ASP A 1 116 ? 12.946 -10.666 -2.659 1.00 96.19 116 ASP A O 1
ATOM 896 N N . PRO A 1 117 ? 14.367 -11.994 -3.781 1.00 97.56 117 PRO A N 1
ATOM 897 C CA . PRO A 1 117 ? 13.519 -13.179 -3.674 1.00 97.56 117 PRO A CA 1
ATOM 898 C C . PRO A 1 117 ? 13.351 -13.676 -2.233 1.00 97.56 117 PRO A C 1
ATOM 900 O O . PRO A 1 117 ? 12.348 -14.326 -1.931 1.00 97.56 117 PRO A O 1
ATOM 903 N N . ALA A 1 118 ? 14.321 -13.410 -1.351 1.00 97.31 118 ALA A N 1
ATOM 904 C CA . ALA A 1 118 ? 14.281 -13.872 0.032 1.00 97.31 118 ALA A CA 1
ATOM 905 C C . ALA A 1 118 ? 13.210 -13.107 0.815 1.00 97.31 118 ALA A C 1
ATOM 907 O O . ALA A 1 118 ? 12.284 -13.729 1.347 1.00 97.31 118 ALA A O 1
ATOM 908 N N . THR A 1 119 ? 13.280 -11.773 0.790 1.00 95.88 119 THR A N 1
ATOM 909 C CA . THR A 1 119 ? 12.281 -10.907 1.426 1.00 95.88 119 THR A CA 1
ATOM 910 C C . THR A 1 119 ? 10.913 -11.106 0.784 1.00 95.88 119 THR A C 1
ATOM 912 O O . THR A 1 119 ? 9.931 -11.318 1.488 1.00 95.88 119 THR A O 1
ATOM 915 N N . ALA A 1 120 ? 10.838 -11.172 -0.552 1.00 97.81 120 ALA A N 1
ATOM 916 C CA . ALA A 1 120 ? 9.581 -11.418 -1.258 1.00 97.81 120 ALA A CA 1
ATOM 917 C C . ALA A 1 120 ? 8.886 -12.711 -0.799 1.00 97.81 120 ALA A C 1
ATOM 919 O O . ALA A 1 120 ? 7.683 -12.717 -0.540 1.00 97.81 120 ALA A O 1
ATOM 920 N N . LYS A 1 121 ? 9.631 -13.815 -0.659 1.00 98.25 121 LYS A N 1
ATOM 921 C CA . LYS A 1 121 ? 9.063 -15.085 -0.188 1.00 98.25 121 LYS A CA 1
ATOM 922 C C . LYS A 1 121 ? 8.543 -14.977 1.245 1.00 98.25 121 LYS A C 1
ATOM 924 O O . LYS A 1 121 ? 7.465 -15.505 1.534 1.00 98.25 121 LYS A O 1
ATOM 929 N N . GLN A 1 122 ? 9.298 -14.326 2.126 1.00 98.25 122 GLN A N 1
ATOM 930 C CA . GLN A 1 122 ? 8.895 -14.120 3.513 1.00 98.25 122 GLN A CA 1
ATOM 931 C C . GLN A 1 122 ? 7.614 -13.279 3.581 1.00 98.25 122 GLN A C 1
ATOM 933 O O . GLN A 1 122 ? 6.601 -13.756 4.090 1.00 98.25 122 GLN A O 1
ATOM 938 N N . THR A 1 123 ? 7.618 -12.087 2.980 1.00 98.06 123 THR A N 1
ATOM 939 C CA . THR A 1 123 ? 6.482 -11.157 2.996 1.00 98.06 123 THR A CA 1
ATOM 940 C C . THR A 1 123 ? 5.226 -11.771 2.377 1.00 98.06 123 THR A C 1
ATOM 942 O O . THR A 1 123 ? 4.133 -11.599 2.913 1.00 98.06 123 THR A O 1
ATOM 945 N N . ALA A 1 124 ? 5.355 -12.523 1.278 1.00 98.38 124 ALA A N 1
ATOM 946 C CA . ALA A 1 124 ? 4.221 -13.219 0.671 1.00 98.38 124 ALA A CA 1
ATOM 947 C C . ALA A 1 124 ? 3.634 -14.292 1.603 1.00 98.38 124 ALA A C 1
ATOM 949 O O . ALA A 1 124 ? 2.415 -14.407 1.714 1.00 98.38 124 ALA A O 1
ATOM 950 N N . SER A 1 125 ? 4.489 -15.057 2.288 1.00 98.25 125 SER A N 1
ATOM 951 C CA . SER A 1 125 ? 4.046 -16.098 3.225 1.00 98.25 125 SER A CA 1
ATOM 952 C C . SER A 1 125 ? 3.318 -15.495 4.430 1.00 98.25 125 SER A C 1
ATOM 954 O O . SER A 1 125 ? 2.264 -15.994 4.817 1.00 98.25 125 SER A O 1
ATOM 956 N N . GLU A 1 126 ? 3.841 -14.398 4.983 1.00 97.88 126 GLU A N 1
ATOM 957 C CA . GLU A 1 126 ? 3.202 -13.645 6.069 1.00 97.88 126 GLU A CA 1
ATOM 958 C C . GLU A 1 126 ? 1.850 -13.067 5.642 1.00 97.88 126 GLU A C 1
ATOM 960 O O . GLU A 1 126 ? 0.867 -13.216 6.360 1.00 97.88 126 GLU A O 1
ATOM 965 N N . ALA A 1 127 ? 1.782 -12.454 4.456 1.00 98.12 127 ALA A N 1
ATOM 966 C CA . ALA A 1 127 ? 0.550 -11.882 3.922 1.00 98.12 127 ALA A CA 1
ATOM 967 C C . ALA A 1 127 ? -0.551 -12.938 3.753 1.00 98.12 127 ALA A C 1
ATOM 969 O O . ALA A 1 127 ? -1.693 -12.716 4.150 1.00 98.12 127 ALA A O 1
ATOM 970 N N . ILE A 1 128 ? -0.205 -14.105 3.199 1.00 97.81 128 ILE A N 1
ATOM 971 C CA . ILE A 1 128 ? -1.145 -15.221 3.031 1.00 97.81 128 ILE A CA 1
ATOM 972 C C . ILE A 1 128 ? -1.609 -15.742 4.395 1.00 97.81 128 ILE A C 1
ATOM 974 O O . ILE A 1 128 ? -2.805 -15.943 4.591 1.00 97.81 128 ILE A O 1
ATOM 978 N N . ALA A 1 129 ? -0.690 -15.921 5.349 1.00 97.81 129 ALA A N 1
ATOM 979 C CA . ALA A 1 129 ? -1.028 -16.375 6.698 1.00 97.81 129 ALA A CA 1
ATOM 980 C C . ALA A 1 129 ? -1.907 -15.368 7.464 1.00 97.81 129 ALA A C 1
ATOM 982 O O . ALA A 1 129 ? -2.754 -15.780 8.254 1.00 97.81 129 ALA A O 1
ATOM 983 N N . GLY A 1 130 ? -1.733 -14.066 7.213 1.00 95.50 130 GLY A N 1
ATOM 984 C CA . GLY A 1 130 ? -2.555 -12.992 7.780 1.00 95.50 130 GLY A CA 1
ATOM 985 C C . GLY A 1 130 ? -3.965 -12.891 7.186 1.00 95.50 130 GLY A C 1
ATOM 986 O O . GLY A 1 130 ? -4.807 -12.190 7.745 1.00 95.50 130 GLY A O 1
ATOM 987 N N . GLY A 1 131 ? -4.238 -13.593 6.083 1.00 96.06 131 GLY A N 1
ATOM 988 C CA . GLY A 1 131 ? -5.514 -13.569 5.374 1.00 96.06 131 GLY A CA 1
ATOM 989 C C . GLY A 1 131 ? -5.571 -12.460 4.325 1.00 96.06 131 GLY A C 1
ATOM 990 O O . GLY A 1 131 ? -5.561 -11.272 4.649 1.00 96.06 131 GLY A O 1
ATOM 991 N N . VAL A 1 132 ? -5.657 -12.865 3.059 1.00 96.56 132 VAL A N 1
ATOM 992 C CA . VAL A 1 132 ? -5.786 -11.986 1.886 1.00 96.56 132 VAL A CA 1
ATOM 993 C C . VAL A 1 132 ? -7.250 -11.871 1.437 1.00 96.56 132 VAL A C 1
ATOM 995 O O . VAL A 1 132 ? -8.147 -12.422 2.077 1.00 96.56 132 VAL A O 1
ATOM 998 N N . LEU A 1 133 ? -7.521 -11.138 0.352 1.00 95.00 133 LEU A N 1
ATOM 999 C CA . LEU A 1 133 ? -8.848 -11.149 -0.268 1.00 95.00 133 LEU A CA 1
ATOM 1000 C C . LEU A 1 133 ? -9.076 -12.511 -0.945 1.00 95.00 133 LEU A C 1
ATOM 1002 O O . LEU A 1 133 ? -8.225 -12.974 -1.701 1.00 95.00 133 LEU A O 1
ATOM 1006 N N . GLU A 1 134 ? -10.209 -13.156 -0.664 1.00 88.38 134 GLU A N 1
ATOM 1007 C CA . GLU A 1 134 ? -10.520 -14.494 -1.194 1.00 88.38 134 GLU A CA 1
ATOM 1008 C C . GLU A 1 134 ? -11.590 -14.465 -2.289 1.00 88.38 134 GLU A C 1
ATOM 1010 O O . GLU A 1 134 ? -11.398 -15.036 -3.359 1.00 88.38 134 GLU A O 1
ATOM 1015 N N . SER A 1 135 ? -12.732 -13.831 -2.010 1.00 82.88 135 SER A N 1
ATOM 1016 C CA . SER A 1 135 ? -13.931 -13.897 -2.861 1.00 82.88 135 SER A CA 1
ATOM 1017 C C . SER A 1 135 ? -14.603 -12.549 -3.115 1.00 82.88 135 SER A C 1
ATOM 1019 O O . SER A 1 135 ? -15.551 -12.490 -3.894 1.00 82.88 135 SER A O 1
ATOM 1021 N N . GLU A 1 136 ? -14.109 -11.473 -2.501 1.00 79.19 136 GLU A N 1
ATOM 1022 C CA . GLU A 1 136 ? -14.652 -10.129 -2.674 1.00 79.19 136 GLU A CA 1
ATOM 1023 C C . GLU A 1 136 ? -13.577 -9.167 -3.171 1.00 79.19 136 GLU A C 1
ATOM 1025 O O . GLU A 1 136 ? -12.458 -9.129 -2.650 1.00 79.19 136 GLU A O 1
ATOM 1030 N N . ASP A 1 137 ? -13.958 -8.368 -4.164 1.00 86.75 137 ASP A N 1
ATOM 1031 C CA . ASP A 1 137 ? -13.171 -7.246 -4.645 1.00 86.75 137 ASP A CA 1
ATOM 1032 C C . ASP A 1 137 ? -13.513 -5.988 -3.847 1.00 86.75 137 ASP A C 1
ATOM 1034 O O . ASP A 1 137 ? -14.675 -5.701 -3.557 1.00 86.75 137 ASP A O 1
ATOM 1038 N N . VAL A 1 138 ? -12.494 -5.180 -3.558 1.00 90.69 138 VAL A N 1
ATOM 1039 C CA . VAL A 1 138 ? -12.694 -3.841 -2.998 1.00 90.69 138 VAL A CA 1
ATOM 1040 C C . VAL A 1 138 ? -12.868 -2.851 -4.141 1.00 90.69 138 VAL A C 1
ATOM 1042 O O . VAL A 1 138 ? -11.917 -2.521 -4.852 1.00 90.69 138 VAL A O 1
ATOM 1045 N N . LEU A 1 139 ? -14.106 -2.391 -4.325 1.00 87.62 139 LEU A N 1
ATOM 1046 C CA . LEU A 1 139 ? -14.501 -1.497 -5.408 1.00 87.62 139 LEU A CA 1
ATOM 1047 C C . LEU A 1 139 ? -14.840 -0.109 -4.870 1.00 87.62 139 LEU A C 1
ATOM 1049 O O . LEU A 1 139 ? -15.775 0.069 -4.095 1.00 87.62 139 LEU A O 1
ATOM 1053 N N . ILE A 1 140 ? -14.132 0.903 -5.369 1.00 87.94 140 ILE A N 1
ATOM 1054 C CA . ILE A 1 140 ? -14.469 2.303 -5.107 1.00 87.94 140 ILE A CA 1
ATOM 1055 C C . ILE A 1 140 ? -15.541 2.724 -6.115 1.00 87.94 140 ILE A C 1
ATOM 1057 O O . ILE A 1 140 ? -15.237 3.122 -7.242 1.00 87.94 140 ILE A O 1
ATOM 1061 N N . SER A 1 141 ? -16.812 2.621 -5.726 1.00 79.75 141 SER A N 1
ATOM 1062 C CA . SER A 1 141 ? -17.923 3.028 -6.588 1.00 79.75 141 SER A CA 1
ATOM 1063 C C . SER A 1 141 ? -18.149 4.538 -6.514 1.00 79.75 141 SER A C 1
ATOM 1065 O O . SER A 1 141 ? -18.602 5.074 -5.503 1.00 79.75 141 SER A O 1
ATOM 1067 N N . LYS A 1 142 ? -17.832 5.225 -7.613 1.00 78.44 142 LYS A N 1
ATOM 1068 C CA . LYS A 1 142 ? -18.061 6.666 -7.806 1.00 78.44 142 LYS A CA 1
ATOM 1069 C C . LYS A 1 142 ? -19.175 6.977 -8.813 1.00 78.44 142 LYS A C 1
ATOM 1071 O O . LYS A 1 142 ? -19.420 8.134 -9.133 1.00 78.44 142 LYS A O 1
ATOM 1076 N N . GLY A 1 143 ? -19.881 5.955 -9.303 1.00 77.31 143 GLY A N 1
ATOM 1077 C CA . GLY A 1 143 ? -20.960 6.122 -10.279 1.00 77.31 143 GLY A CA 1
ATOM 1078 C C . GLY A 1 143 ? -20.514 6.931 -11.503 1.00 77.31 143 GLY A C 1
ATOM 1079 O O . GLY A 1 143 ? -19.491 6.626 -12.111 1.00 77.31 143 GLY A O 1
ATOM 1080 N N . LEU A 1 144 ? -21.274 7.979 -11.835 1.00 72.31 144 LEU A N 1
ATOM 1081 C CA . LEU A 1 144 ? -21.002 8.873 -12.971 1.00 72.31 144 LEU A CA 1
ATOM 1082 C C . LEU A 1 144 ? -19.795 9.802 -12.764 1.00 72.31 144 LEU A C 1
ATOM 1084 O O . LEU A 1 144 ? -19.391 10.469 -13.709 1.00 72.31 144 LEU A O 1
ATOM 1088 N N . GLU A 1 145 ? -19.220 9.857 -11.562 1.00 82.06 145 GLU A N 1
ATOM 1089 C CA . GLU A 1 145 ? -18.001 10.630 -11.292 1.00 82.06 145 GLU A CA 1
ATOM 1090 C C . GLU A 1 145 ? -16.732 9.878 -11.719 1.00 82.06 145 GLU A C 1
ATOM 1092 O O . GLU A 1 145 ? -15.645 10.425 -11.623 1.00 82.06 145 GLU A O 1
ATOM 1097 N N . ASN A 1 146 ? -16.837 8.627 -12.184 1.00 85.94 146 ASN A N 1
ATOM 1098 C CA . ASN A 1 146 ? -15.683 7.908 -12.712 1.00 85.94 146 ASN A CA 1
ATOM 1099 C C . ASN A 1 146 ? -15.325 8.430 -14.115 1.00 85.94 146 ASN A C 1
ATOM 1101 O O . ASN A 1 146 ? -16.001 8.123 -15.101 1.00 85.94 146 ASN A O 1
ATOM 1105 N N . GLU A 1 147 ? -14.234 9.186 -14.218 1.00 85.62 147 GLU A N 1
ATOM 1106 C CA . GLU A 1 147 ? -13.816 9.832 -15.463 1.00 85.62 147 GLU A CA 1
ATOM 1107 C C . GLU A 1 147 ? -13.409 8.822 -16.540 1.00 85.62 147 GLU A C 1
ATOM 1109 O O . GLU A 1 147 ? -13.677 9.037 -17.720 1.00 85.62 147 GLU A O 1
ATOM 1114 N N . MET A 1 148 ? -12.830 7.683 -16.150 1.00 83.81 148 MET A N 1
ATOM 1115 C CA . MET A 1 148 ? -12.455 6.631 -17.098 1.00 83.81 148 MET A CA 1
ATOM 1116 C C . MET A 1 148 ? -13.692 6.010 -17.761 1.00 83.81 148 MET A C 1
ATOM 1118 O O . MET A 1 148 ? -13.679 5.719 -18.958 1.00 83.81 148 MET A O 1
ATOM 1122 N N . TRP A 1 149 ? -14.787 5.860 -17.008 1.00 83.12 149 TRP A N 1
ATOM 1123 C CA . TRP A 1 149 ? -16.068 5.432 -17.568 1.00 83.12 149 TRP A CA 1
ATOM 1124 C C . TRP A 1 149 ? -16.655 6.485 -18.520 1.00 83.12 149 TRP A C 1
ATOM 1126 O O . TRP A 1 149 ? -17.121 6.132 -19.604 1.00 83.12 149 TRP A O 1
ATOM 1136 N N . LEU A 1 150 ? -16.580 7.775 -18.165 1.00 85.62 150 LEU A N 1
ATOM 1137 C CA . LEU A 1 150 ? -17.047 8.865 -19.031 1.00 85.62 150 LEU A CA 1
ATOM 1138 C C . LEU A 1 150 ? -16.293 8.904 -20.367 1.00 85.62 150 LEU A C 1
ATOM 1140 O O . LEU A 1 150 ? -16.932 8.997 -21.413 1.00 85.62 150 LEU A O 1
ATOM 1144 N N . MET A 1 151 ? -14.964 8.757 -20.347 1.00 86.31 151 MET A N 1
ATOM 1145 C CA . MET A 1 151 ? -14.144 8.718 -21.565 1.00 86.31 151 MET A CA 1
ATOM 1146 C C . MET A 1 151 ? -14.519 7.546 -22.482 1.00 86.31 151 MET A C 1
ATOM 1148 O O . MET A 1 151 ? -14.592 7.710 -23.701 1.00 86.31 151 MET A O 1
ATOM 1152 N N . PHE A 1 152 ? -14.807 6.372 -21.909 1.00 84.38 152 PHE A N 1
ATOM 1153 C CA . PHE A 1 152 ? -15.293 5.229 -22.683 1.00 84.38 152 PHE A CA 1
ATOM 1154 C C . PHE A 1 152 ? -16.674 5.503 -23.293 1.00 84.38 152 PHE A C 1
ATOM 1156 O O . PHE A 1 152 ? -16.899 5.226 -24.470 1.00 84.38 152 PHE A O 1
ATOM 1163 N N . ASN A 1 153 ? -17.586 6.106 -22.526 1.00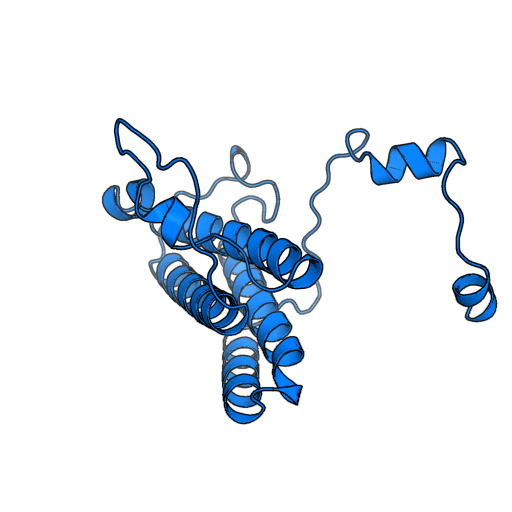 85.06 153 ASN A N 1
ATOM 1164 C CA . ASN A 1 153 ? -18.928 6.452 -22.994 1.00 85.06 153 ASN A CA 1
ATOM 1165 C C . ASN A 1 153 ? -18.928 7.533 -24.095 1.00 85.06 153 ASN A C 1
ATOM 1167 O O . ASN A 1 153 ? -19.831 7.553 -24.928 1.00 85.06 153 ASN A O 1
ATOM 1171 N N . TRP A 1 154 ? -17.925 8.415 -24.134 1.00 89.62 154 TRP A N 1
ATOM 1172 C CA . TRP A 1 154 ? -17.745 9.387 -25.223 1.00 89.62 154 TRP A CA 1
ATOM 1173 C C . TRP A 1 154 ? -17.193 8.773 -26.517 1.00 89.62 154 TRP A C 1
ATOM 1175 O O . TRP A 1 154 ? -17.226 9.426 -27.555 1.00 89.62 154 TRP A O 1
ATOM 1185 N N . GLY A 1 155 ? -16.735 7.517 -26.486 1.00 88.50 155 GLY A N 1
ATOM 1186 C CA . GLY A 1 155 ? -16.150 6.842 -27.648 1.00 88.50 155 GLY A CA 1
ATOM 1187 C C . GLY A 1 155 ? -14.693 7.223 -27.931 1.00 88.50 155 GLY A C 1
ATOM 1188 O O . GLY A 1 155 ? -14.152 6.813 -28.955 1.00 88.50 155 GLY A O 1
ATOM 1189 N N . ASP A 1 156 ? -14.042 7.951 -27.019 1.00 86.56 156 ASP A N 1
ATOM 1190 C CA . ASP A 1 156 ? -12.643 8.390 -27.149 1.00 86.56 156 ASP A CA 1
ATOM 1191 C C . ASP A 1 156 ? -11.632 7.307 -26.727 1.00 86.56 156 ASP A C 1
ATOM 1193 O O . ASP A 1 156 ? -10.420 7.480 -26.855 1.00 86.56 156 ASP A O 1
ATOM 1197 N N . CYS A 1 157 ? -12.114 6.176 -26.204 1.00 86.25 157 CYS A N 1
ATOM 1198 C CA . CYS A 1 157 ? -11.300 5.046 -25.761 1.00 86.25 157 CYS A CA 1
ATOM 1199 C C . CYS A 1 157 ? -11.692 3.769 -26.512 1.00 86.25 157 CYS A C 1
ATOM 1201 O O . CYS A 1 157 ? -12.871 3.450 -26.647 1.00 86.25 157 CYS A O 1
ATOM 1203 N N . GLY A 1 158 ? -10.696 2.998 -26.954 1.00 84.06 158 GLY A N 1
ATOM 1204 C CA . GLY A 1 158 ? -10.884 1.707 -27.616 1.00 84.06 158 GLY A CA 1
ATOM 1205 C C . GLY A 1 158 ? -9.827 0.692 -27.188 1.00 84.06 158 GLY A C 1
ATOM 1206 O O . GLY A 1 158 ? -8.736 1.059 -26.751 1.00 84.06 158 GLY A O 1
ATOM 1207 N N . ALA A 1 159 ? -10.147 -0.598 -27.302 1.00 88.00 159 ALA A N 1
ATOM 1208 C CA . ALA A 1 159 ? -9.191 -1.662 -27.018 1.00 88.00 159 ALA A CA 1
ATOM 1209 C C . ALA A 1 159 ? -8.096 -1.702 -28.097 1.00 88.00 159 ALA A C 1
ATOM 1211 O O . ALA A 1 159 ? -8.382 -1.686 -29.295 1.00 88.00 159 ALA A O 1
ATOM 1212 N N . GLY A 1 160 ? -6.832 -1.783 -27.676 1.00 91.06 160 GLY A N 1
ATOM 1213 C CA . GLY A 1 160 ? -5.716 -1.962 -28.604 1.00 91.06 160 GLY A CA 1
ATOM 1214 C C . GLY A 1 160 ? -5.813 -3.297 -29.350 1.00 91.06 160 GLY A C 1
ATOM 1215 O O . GLY A 1 160 ? -6.242 -4.298 -28.775 1.00 91.06 160 GLY A O 1
ATOM 1216 N N . ALA A 1 161 ? -5.372 -3.331 -30.611 1.00 93.00 161 ALA A N 1
ATOM 1217 C CA . ALA A 1 161 ? -5.500 -4.506 -31.481 1.00 93.00 161 ALA A CA 1
ATOM 1218 C C . ALA A 1 161 ? -4.935 -5.792 -30.853 1.00 93.00 161 ALA A C 1
ATOM 1220 O O . ALA A 1 161 ? -5.569 -6.837 -30.936 1.00 93.00 161 ALA A O 1
ATOM 1221 N N . SER A 1 162 ? -3.798 -5.703 -30.156 1.00 94.50 162 SER A N 1
ATOM 1222 C CA . SER A 1 162 ? -3.186 -6.847 -29.471 1.00 94.50 162 SER A CA 1
ATOM 1223 C C . SER A 1 162 ? -4.106 -7.481 -28.425 1.00 94.50 162 SER A C 1
ATOM 1225 O O . SER A 1 162 ? -4.126 -8.700 -28.292 1.00 94.50 162 SER A O 1
ATOM 1227 N N . LEU A 1 163 ? -4.877 -6.668 -27.694 1.00 91.31 163 LEU A N 1
ATOM 1228 C CA . LEU A 1 163 ? -5.841 -7.165 -26.713 1.00 91.31 163 LEU A CA 1
ATOM 1229 C C . LEU A 1 163 ? -7.037 -7.812 -27.417 1.00 91.31 163 LEU A C 1
ATOM 1231 O O . LEU A 1 163 ? -7.465 -8.889 -27.026 1.00 91.31 163 LEU A O 1
ATOM 1235 N N . VAL A 1 164 ? -7.529 -7.183 -28.489 1.00 91.56 164 VAL A N 1
ATOM 1236 C CA . VAL A 1 164 ? -8.658 -7.699 -29.279 1.00 91.56 164 VAL A CA 1
ATOM 1237 C C . VAL A 1 164 ? -8.331 -9.061 -29.888 1.00 91.56 164 VAL A C 1
ATOM 1239 O O . VAL A 1 164 ? -9.186 -9.931 -29.909 1.00 91.56 164 VAL A O 1
ATOM 1242 N N . THR A 1 165 ? -7.095 -9.279 -30.342 1.00 93.06 165 THR A N 1
ATOM 1243 C CA . THR A 1 165 ? -6.679 -10.570 -30.916 1.00 93.06 165 THR A CA 1
ATOM 1244 C C . THR A 1 165 ? -6.535 -11.701 -29.897 1.00 93.06 165 THR A C 1
ATOM 1246 O O . THR A 1 165 ? -6.421 -12.854 -30.302 1.00 93.06 165 THR A O 1
ATOM 1249 N N . MET A 1 166 ? -6.471 -11.389 -28.599 1.00 91.81 166 MET A N 1
ATOM 1250 C CA . MET A 1 166 ? -6.370 -12.389 -27.529 1.00 91.81 166 MET A CA 1
ATOM 1251 C C . MET A 1 166 ? -7.735 -12.850 -26.996 1.00 91.81 166 MET A C 1
ATOM 1253 O O . MET A 1 166 ? -7.770 -13.825 -26.245 1.00 91.81 166 MET A O 1
ATOM 1257 N N . LEU A 1 167 ? -8.818 -12.144 -27.341 1.00 80.62 167 LEU A N 1
ATOM 1258 C CA . LEU A 1 167 ? -10.203 -12.459 -26.967 1.00 80.62 167 LEU A CA 1
ATOM 1259 C C . LEU A 1 167 ? -10.850 -13.390 -27.999 1.00 80.62 167 LEU A C 1
ATOM 1261 O O . LEU A 1 167 ? -11.605 -14.286 -27.561 1.00 80.62 167 LEU A O 1
#